Protein AF-R9I586-F1 (afdb_monomer)

Secondary structure (DSSP, 8-state):
-HHHHHHHHHHHHHTT-HHHHHHHHHHHHHHHHHHHHHHHH---------HHHHHHHHT---

Foldseek 3Di:
DLVVLQVVLVVCVVVVVPVVNVVSVLVSLVVVLQVLCCVPVVDDDDPDSDSCVSCVSSVNND

Nearest PDB structures (foldseek):
  3urz-assembly1_A  TM=5.287E-01  e=3.437E+00  Bacteroides ovatus ATCC 8483
  3urz-assembly2_B  TM=5.290E-01  e=4.895E+00  Bacteroides ovatus ATCC 8483
  2k3w-assembly1_A  TM=3.908E-01  e=8.317E+00  Homo sapiens

pLDDT: mean 83.85, std 10.07, range [57.38, 95.62]

Radius of gyration: 12.92 Å; Cα contacts (8 Å, |Δi|>4): 57; chains: 1; bounding box: 30×22×32 Å

InterPro domains:
  IPR007842 HEPN domain [PF05168] (3-57)
  IPR007842 HEPN domain [PS50910] (1-62)

Mean predicted aligned error: 5.52 Å

Sequence (62 aa):
MSDYDLETANAMLLTGRYLYVGFMCHQTIEKILKAYGTNCLMEVTLKMHSLSRLAERTGLDK

Structure (mmCIF, N/CA/C/O backbone):
data_AF-R9I586-F1
#
_entry.id   AF-R9I586-F1
#
loop_
_atom_site.group_PDB
_atom_site.id
_atom_site.type_symbol
_atom_site.label_atom_id
_atom_site.label_alt_id
_atom_site.label_comp_id
_atom_site.label_asym_id
_atom_site.label_entity_id
_atom_site.label_seq_id
_atom_site.pdbx_PDB_ins_code
_atom_site.Cartn_x
_atom_site.Cartn_y
_atom_site.Cartn_z
_atom_site.occupancy
_atom_site.B_iso_or_equiv
_atom_site.auth_seq_id
_atom_site.auth_comp_id
_atom_site.auth_asym_id
_atom_site.auth_atom_id
_atom_site.pdbx_PDB_model_num
ATOM 1 N N . MET A 1 1 ? 2.492 -9.352 -2.217 1.00 63.22 1 MET A N 1
ATOM 2 C CA . MET A 1 1 ? 2.903 -8.789 -0.905 1.00 63.22 1 MET A CA 1
ATOM 3 C C . MET A 1 1 ? 2.238 -7.437 -0.660 1.00 63.22 1 MET A C 1
ATOM 5 O O . MET A 1 1 ? 1.759 -7.245 0.441 1.00 63.22 1 MET A O 1
ATOM 9 N N . SER A 1 2 ? 2.121 -6.562 -1.668 1.00 76.06 2 SER A N 1
ATOM 10 C CA . SER A 1 2 ? 1.333 -5.314 -1.604 1.00 76.06 2 SER A CA 1
ATOM 11 C C . SER A 1 2 ? -0.142 -5.514 -1.230 1.00 76.06 2 SER A C 1
ATOM 13 O O . SER A 1 2 ? -0.681 -4.714 -0.472 1.00 76.06 2 SER A O 1
ATOM 15 N N . ASP A 1 3 ? -0.785 -6.582 -1.711 1.00 82.50 3 ASP A N 1
ATOM 16 C CA . ASP A 1 3 ? -2.185 -6.882 -1.367 1.00 82.50 3 ASP A CA 1
ATOM 17 C C . ASP A 1 3 ? -2.356 -7.174 0.124 1.00 82.50 3 ASP A C 1
ATOM 19 O O . ASP A 1 3 ? -3.267 -6.656 0.755 1.00 82.50 3 ASP A O 1
ATOM 23 N N . TYR A 1 4 ? -1.403 -7.895 0.720 1.00 85.25 4 TYR A N 1
ATOM 24 C CA . TYR A 1 4 ? -1.396 -8.171 2.156 1.00 85.25 4 TYR A CA 1
ATOM 25 C C . TYR A 1 4 ? -1.259 -6.888 2.992 1.00 85.25 4 TYR A C 1
ATOM 27 O O . TYR A 1 4 ? -1.902 -6.746 4.035 1.00 85.25 4 TYR A O 1
ATOM 35 N N . ASP A 1 5 ? -0.448 -5.927 2.535 1.00 85.81 5 ASP A N 1
ATOM 36 C CA . ASP A 1 5 ? -0.337 -4.625 3.201 1.00 85.81 5 ASP A CA 1
ATOM 37 C C . ASP A 1 5 ? -1.652 -3.838 3.114 1.00 85.81 5 ASP A C 1
ATOM 39 O O . ASP A 1 5 ? -2.062 -3.215 4.094 1.00 85.81 5 ASP A O 1
ATOM 43 N N . LEU A 1 6 ? -2.343 -3.912 1.970 1.00 88.00 6 LEU A N 1
ATOM 44 C CA . LEU A 1 6 ? -3.648 -3.281 1.762 1.00 88.00 6 LEU A CA 1
ATOM 45 C C . LEU A 1 6 ? -4.741 -3.934 2.626 1.00 88.00 6 LEU A C 1
ATOM 47 O O . LEU A 1 6 ? -5.516 -3.235 3.278 1.00 88.00 6 LEU A O 1
ATOM 51 N N . GLU A 1 7 ? -4.782 -5.265 2.688 1.00 92.06 7 GLU A N 1
ATOM 52 C CA . GLU A 1 7 ? -5.694 -6.009 3.563 1.00 92.06 7 GLU A CA 1
ATOM 53 C C . GLU A 1 7 ? -5.451 -5.666 5.038 1.00 92.06 7 GLU A C 1
ATOM 55 O O . GLU A 1 7 ? -6.395 -5.431 5.798 1.00 92.06 7 GLU A O 1
ATOM 60 N N . THR A 1 8 ? -4.183 -5.539 5.434 1.00 89.81 8 THR A N 1
ATOM 61 C CA . THR A 1 8 ? -3.808 -5.106 6.784 1.00 89.81 8 THR A CA 1
ATOM 62 C C . THR A 1 8 ? -4.245 -3.663 7.051 1.00 89.81 8 THR A C 1
ATOM 64 O O . THR A 1 8 ? -4.775 -3.378 8.127 1.00 89.81 8 THR A O 1
ATOM 67 N N . ALA A 1 9 ? -4.090 -2.756 6.079 1.00 92.25 9 ALA A N 1
ATOM 68 C CA . ALA A 1 9 ? -4.586 -1.383 6.177 1.00 92.25 9 ALA A CA 1
ATOM 69 C C . ALA A 1 9 ? -6.107 -1.357 6.398 1.00 92.25 9 ALA A C 1
ATOM 71 O O . ALA A 1 9 ? -6.593 -0.616 7.254 1.00 92.25 9 ALA A O 1
ATOM 72 N N . ASN A 1 10 ? -6.850 -2.213 5.691 1.00 92.69 10 ASN A N 1
ATOM 73 C CA . ASN A 1 10 ? -8.298 -2.332 5.838 1.00 92.69 10 ASN A CA 1
ATOM 74 C C . ASN A 1 10 ? -8.691 -2.858 7.232 1.00 92.69 10 ASN A C 1
ATOM 76 O O . ASN A 1 10 ? -9.542 -2.280 7.907 1.00 92.69 10 ASN A O 1
ATOM 80 N N . ALA A 1 11 ? -8.007 -3.890 7.734 1.00 94.44 11 ALA A N 1
ATOM 81 C CA . ALA A 1 11 ? -8.223 -4.379 9.096 1.00 94.44 11 ALA A CA 1
ATOM 82 C C . ALA A 1 11 ? -7.910 -3.305 10.159 1.00 94.44 11 ALA A C 1
ATOM 84 O O . ALA A 1 11 ? -8.618 -3.175 11.163 1.00 94.44 11 ALA A O 1
ATOM 85 N N . MET A 1 12 ? -6.864 -2.501 9.953 1.00 93.25 12 MET A N 1
ATOM 86 C CA . MET A 1 12 ? -6.516 -1.379 10.832 1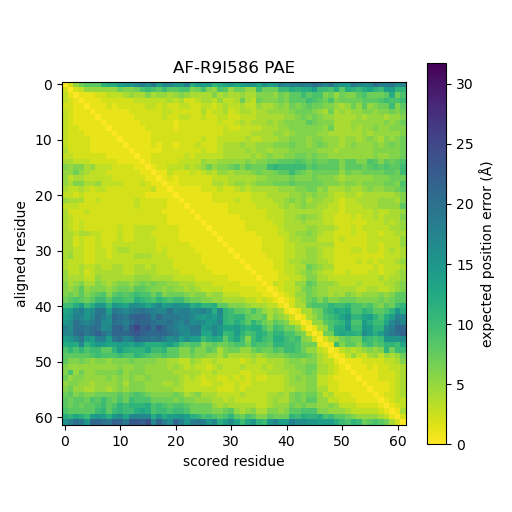.00 93.25 12 MET A CA 1
ATOM 87 C C . MET A 1 12 ? -7.554 -0.256 10.780 1.00 93.25 12 MET A C 1
ATOM 89 O O . MET A 1 12 ? -7.863 0.321 11.823 1.00 93.25 12 MET A O 1
ATOM 93 N N . LEU A 1 13 ? -8.143 -0.000 9.611 1.00 93.50 13 LEU A N 1
ATOM 94 C CA . LEU A 1 13 ? -9.228 0.961 9.439 1.00 93.50 13 LEU A CA 1
ATOM 95 C C . LEU A 1 13 ? -10.482 0.530 10.210 1.00 93.50 13 LEU A C 1
ATOM 97 O O . LEU A 1 13 ? -10.994 1.302 11.017 1.00 93.50 13 LEU A O 1
ATOM 101 N N . LEU A 1 14 ? -10.916 -0.723 10.038 1.00 95.38 14 LEU A N 1
ATOM 102 C CA . LEU A 1 14 ? -12.086 -1.287 10.729 1.00 95.38 14 LEU A CA 1
ATOM 103 C C . LEU A 1 14 ? -11.933 -1.290 12.256 1.00 95.38 14 LEU A C 1
ATOM 105 O O . LEU A 1 14 ? -12.912 -1.194 12.988 1.00 95.38 14 LEU A O 1
ATOM 109 N N . THR A 1 15 ? -10.696 -1.386 12.738 1.00 95.62 15 THR A N 1
ATOM 110 C CA . THR A 1 15 ? -10.365 -1.376 14.171 1.00 95.62 15 THR A CA 1
ATOM 111 C C . THR A 1 15 ? -10.034 0.021 14.714 1.00 95.62 15 THR A C 1
ATOM 113 O O . THR A 1 15 ? -9.628 0.137 15.868 1.00 95.62 15 THR A O 1
ATOM 116 N N . GLY A 1 16 ? -10.185 1.083 13.910 1.00 93.44 16 GLY A N 1
ATOM 117 C CA . GLY A 1 16 ? -9.974 2.478 14.325 1.00 93.44 16 GLY A CA 1
ATOM 118 C C . GLY A 1 16 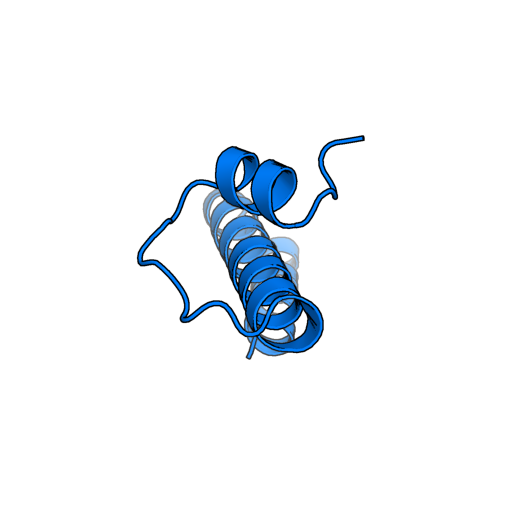? -8.507 2.887 14.526 1.00 93.44 16 GLY A C 1
ATOM 119 O O . GLY A 1 16 ? -8.219 3.922 15.125 1.00 93.44 16 GLY A O 1
ATOM 120 N N . ARG A 1 17 ? -7.549 2.096 14.031 1.00 93.81 17 ARG A N 1
ATOM 121 C CA . ARG A 1 17 ? -6.099 2.320 14.174 1.00 93.81 17 ARG A CA 1
ATOM 122 C C . ARG A 1 17 ? -5.541 3.194 13.045 1.00 93.81 17 ARG A C 1
AT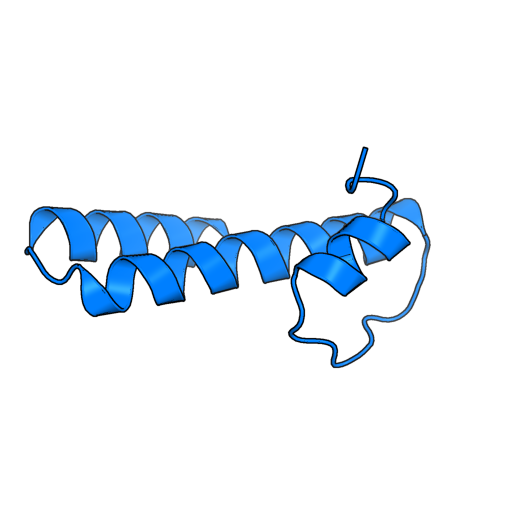OM 124 O O . ARG A 1 17 ? -4.620 2.800 12.332 1.00 93.81 17 ARG A O 1
ATOM 131 N N . TYR A 1 18 ? -6.085 4.401 12.897 1.00 90.44 18 TYR A N 1
ATOM 132 C CA . TYR A 1 18 ? -5.835 5.287 11.749 1.00 90.44 18 TYR A CA 1
ATOM 133 C C . TYR A 1 18 ? -4.364 5.672 11.531 1.00 90.44 18 TYR A C 1
ATOM 135 O O . TYR A 1 18 ? -3.931 5.782 10.386 1.00 90.44 18 TYR A O 1
ATOM 143 N N . LEU A 1 19 ? -3.575 5.816 12.604 1.00 90.31 19 LEU A N 1
ATOM 144 C CA . LEU A 1 19 ? -2.142 6.129 12.504 1.00 90.31 19 LEU A CA 1
ATOM 145 C C . LEU A 1 19 ? -1.386 5.093 11.655 1.00 90.31 19 LEU A C 1
ATOM 147 O O . LEU A 1 19 ? -0.503 5.441 10.875 1.00 90.31 19 LEU A O 1
ATOM 151 N N . TYR A 1 20 ? -1.758 3.820 11.783 1.00 91.31 20 TYR A N 1
ATOM 152 C CA . TYR A 1 20 ? -1.107 2.727 11.069 1.00 91.31 20 TYR A CA 1
ATOM 153 C C . TYR A 1 20 ? -1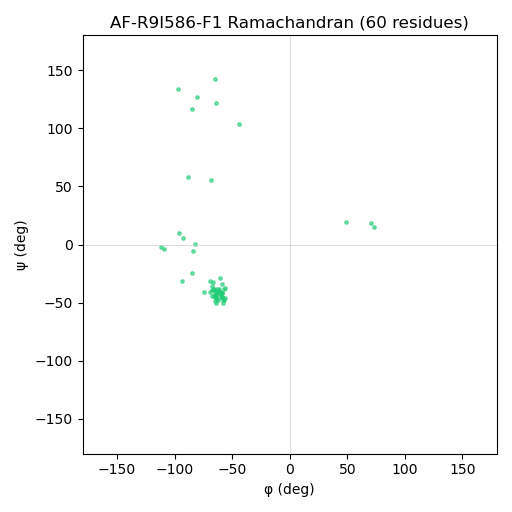.668 2.530 9.659 1.00 91.31 20 TYR A C 1
ATOM 155 O O . TYR A 1 20 ? -0.937 2.073 8.784 1.00 91.31 20 TYR A O 1
ATOM 163 N N . VAL A 1 21 ? -2.916 2.941 9.403 1.00 92.31 21 VAL A N 1
ATOM 164 C CA . VAL A 1 21 ? -3.522 2.891 8.061 1.00 92.31 21 VAL A CA 1
ATOM 165 C C . VAL A 1 21 ? -2.669 3.671 7.061 1.00 92.31 21 VAL A C 1
ATOM 167 O O . VAL A 1 21 ? -2.319 3.138 6.012 1.00 92.31 21 VAL A O 1
ATOM 170 N N . GLY A 1 22 ? -2.257 4.896 7.410 1.00 91.50 22 GLY A N 1
ATOM 171 C CA . GLY A 1 22 ? -1.405 5.712 6.539 1.00 91.50 22 GLY A CA 1
ATOM 172 C C . GLY A 1 22 ? -0.062 5.046 6.221 1.00 91.50 22 GLY A C 1
ATOM 173 O O . GLY A 1 22 ? 0.373 5.041 5.071 1.00 91.50 22 GLY A O 1
ATOM 174 N N . PHE A 1 23 ? 0.564 4.421 7.222 1.00 91.19 23 PHE A N 1
ATOM 175 C CA . PHE A 1 23 ? 1.824 3.697 7.048 1.00 91.19 23 PHE A CA 1
ATOM 176 C C . PHE A 1 23 ? 1.677 2.469 6.139 1.00 91.19 23 PHE A C 1
ATOM 178 O O . PHE A 1 23 ? 2.510 2.259 5.256 1.00 91.19 23 PHE A O 1
ATOM 185 N N . MET A 1 24 ? 0.607 1.689 6.314 1.00 92.38 24 MET A N 1
ATOM 186 C CA . MET A 1 24 ? 0.342 0.523 5.470 1.00 92.38 24 MET A CA 1
ATOM 187 C C . MET A 1 24 ? 0.061 0.939 4.021 1.00 92.38 24 MET A C 1
ATOM 189 O O . MET A 1 24 ? 0.689 0.404 3.112 1.00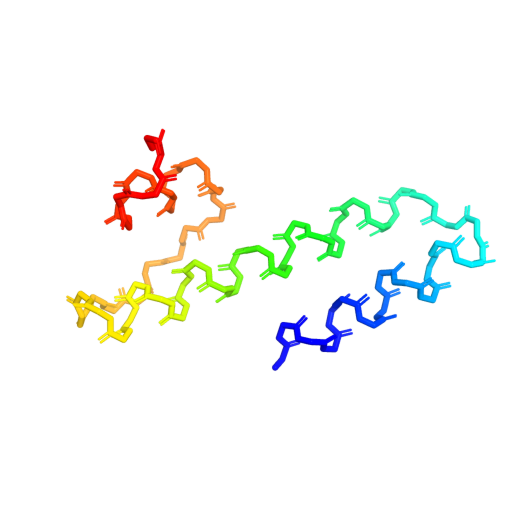 92.38 24 MET A O 1
ATOM 193 N N . CYS A 1 25 ? -0.770 1.965 3.800 1.00 91.75 25 CYS A N 1
ATOM 194 C CA . CYS A 1 25 ? -1.014 2.511 2.461 1.00 91.75 25 CYS A CA 1
ATOM 195 C C . CYS A 1 25 ? 0.279 3.005 1.793 1.00 91.75 25 CYS A C 1
ATOM 197 O O . CYS A 1 25 ? 0.509 2.732 0.615 1.00 91.75 25 CYS A O 1
ATOM 199 N N . HIS A 1 26 ? 1.152 3.684 2.544 1.00 91.31 26 HIS A N 1
ATOM 200 C CA . HIS A 1 26 ? 2.452 4.122 2.036 1.00 91.31 26 HIS A CA 1
ATOM 201 C C . HIS A 1 26 ? 3.309 2.935 1.565 1.00 91.31 26 HIS A C 1
ATOM 203 O O . HIS A 1 26 ? 3.864 2.981 0.467 1.00 91.31 26 HIS A O 1
ATOM 209 N N . GLN A 1 27 ? 3.387 1.848 2.346 1.00 89.06 27 GLN A N 1
ATOM 210 C CA . GLN A 1 27 ? 4.112 0.638 1.936 1.00 89.06 27 GLN A CA 1
ATOM 211 C C . GLN A 1 27 ? 3.507 -0.032 0.700 1.00 89.06 27 GLN A C 1
ATOM 213 O O . GLN A 1 27 ? 4.261 -0.473 -0.171 1.00 89.06 27 GLN A O 1
ATOM 218 N N . THR A 1 28 ? 2.177 -0.102 0.608 1.00 92.12 28 THR A N 1
ATOM 219 C CA . THR A 1 28 ? 1.486 -0.666 -0.557 1.00 92.12 28 THR A CA 1
ATOM 220 C C . THR A 1 28 ? 1.887 0.079 -1.830 1.00 92.12 28 THR A C 1
ATOM 222 O O . THR A 1 28 ? 2.327 -0.552 -2.793 1.00 92.12 28 THR A O 1
ATOM 225 N N . ILE A 1 29 ? 1.812 1.415 -1.820 1.00 90.31 29 ILE A N 1
ATOM 226 C CA . ILE A 1 29 ? 2.176 2.254 -2.973 1.00 90.31 29 ILE A CA 1
ATOM 227 C C . ILE A 1 29 ? 3.668 2.097 -3.300 1.00 90.31 29 ILE A C 1
ATOM 229 O O . ILE A 1 29 ? 4.027 1.916 -4.463 1.00 90.31 29 ILE A O 1
ATOM 233 N N . GLU A 1 30 ? 4.543 2.093 -2.289 1.00 89.25 30 GLU A N 1
ATOM 234 C CA . GLU A 1 30 ? 5.989 1.932 -2.483 1.00 89.25 30 GLU A CA 1
ATOM 235 C C . GLU A 1 30 ? 6.325 0.606 -3.189 1.00 89.25 30 GLU A C 1
ATOM 237 O O . GLU A 1 30 ? 7.118 0.582 -4.135 1.00 89.25 30 GLU A O 1
ATOM 242 N N . LYS A 1 31 ? 5.705 -0.500 -2.759 1.00 87.62 31 LYS A N 1
ATOM 243 C CA . LYS A 1 31 ? 5.921 -1.832 -3.344 1.00 87.62 31 LYS A CA 1
ATOM 244 C C . LYS A 1 31 ? 5.387 -1.916 -4.774 1.00 87.62 31 LYS A C 1
ATOM 246 O O . LYS A 1 31 ? 6.060 -2.504 -5.619 1.00 87.62 31 LYS A O 1
ATOM 251 N N . ILE A 1 32 ? 4.236 -1.302 -5.059 1.00 88.88 32 ILE A N 1
ATOM 252 C CA . ILE A 1 32 ? 3.661 -1.256 -6.412 1.00 88.88 32 ILE A CA 1
ATOM 253 C C . ILE A 1 32 ? 4.569 -0.468 -7.360 1.00 88.88 32 ILE A C 1
ATOM 255 O O . ILE A 1 32 ? 4.920 -0.979 -8.420 1.00 88.88 32 ILE A O 1
ATOM 259 N N . LEU A 1 33 ? 5.013 0.731 -6.969 1.00 87.25 33 LEU A N 1
ATOM 260 C CA . LEU A 1 33 ? 5.903 1.550 -7.800 1.00 87.25 33 LEU A CA 1
ATOM 261 C C . LEU A 1 33 ? 7.240 0.848 -8.071 1.00 87.25 33 LEU A C 1
ATOM 263 O O . LEU A 1 33 ? 7.741 0.881 -9.194 1.00 87.25 33 LEU A O 1
ATOM 267 N N . LYS A 1 34 ? 7.802 0.162 -7.067 1.00 86.31 34 LYS A N 1
ATOM 268 C CA . LYS A 1 34 ? 9.020 -0.647 -7.230 1.00 86.31 34 LYS A CA 1
ATOM 269 C C . LYS A 1 34 ? 8.806 -1.818 -8.188 1.00 86.31 34 LYS A C 1
ATOM 271 O O . LYS A 1 34 ? 9.627 -2.022 -9.076 1.00 86.31 34 LYS A O 1
ATOM 276 N N . ALA A 1 35 ? 7.702 -2.551 -8.041 1.00 87.38 35 ALA A N 1
ATOM 277 C CA . ALA A 1 35 ? 7.364 -3.653 -8.937 1.00 87.38 35 ALA A CA 1
ATOM 278 C C . ALA A 1 35 ? 7.154 -3.169 -10.380 1.00 87.38 35 ALA A C 1
ATOM 280 O O . ALA A 1 35 ? 7.641 -3.802 -11.315 1.00 87.38 35 ALA A O 1
ATOM 281 N N . TYR A 1 36 ? 6.475 -2.036 -10.564 1.00 86.38 36 TYR A N 1
ATOM 282 C CA . TYR A 1 36 ? 6.294 -1.415 -11.873 1.00 86.38 36 TYR A CA 1
ATOM 283 C C . TYR A 1 36 ? 7.639 -1.008 -12.491 1.00 86.38 36 TYR A C 1
ATOM 285 O O . TYR A 1 36 ? 7.931 -1.385 -13.622 1.00 86.38 36 TYR A O 1
ATOM 293 N N . GLY A 1 37 ? 8.505 -0.333 -11.729 1.00 84.19 37 GLY A N 1
ATOM 294 C CA . GLY A 1 37 ? 9.839 0.050 -12.192 1.00 84.19 37 GLY A CA 1
ATOM 295 C C . GLY A 1 37 ? 10.703 -1.147 -12.600 1.00 84.19 37 GLY A C 1
ATOM 296 O O . GLY A 1 37 ? 11.298 -1.136 -13.674 1.00 84.19 37 GLY A O 1
ATOM 297 N N . THR A 1 38 ? 10.729 -2.221 -11.809 1.00 83.25 38 THR A N 1
ATOM 298 C CA . THR A 1 38 ? 11.504 -3.423 -12.162 1.00 83.25 38 THR A CA 1
ATOM 299 C C . THR A 1 38 ? 10.957 -4.133 -13.401 1.00 83.25 38 THR A C 1
ATOM 301 O O . THR A 1 38 ? 11.748 -4.593 -14.221 1.00 83.25 38 THR A O 1
ATOM 304 N N . ASN A 1 39 ? 9.632 -4.196 -13.575 1.00 82.81 39 ASN A N 1
ATOM 305 C CA . ASN A 1 39 ? 9.027 -4.844 -14.743 1.00 82.81 39 ASN A CA 1
ATOM 306 C C . ASN A 1 39 ? 9.163 -4.015 -16.030 1.00 82.81 39 ASN A C 1
ATOM 308 O O . ASN A 1 39 ? 9.422 -4.582 -17.087 1.00 82.81 39 ASN A O 1
ATOM 312 N N . CYS A 1 40 ? 8.987 -2.692 -15.962 1.00 79.56 40 CYS A N 1
ATOM 313 C CA . CYS A 1 40 ? 8.950 -1.837 -17.152 1.00 79.56 40 CYS A CA 1
ATOM 314 C C . CYS A 1 40 ? 10.308 -1.232 -17.524 1.00 79.56 40 CYS A C 1
ATOM 316 O O . CYS A 1 40 ? 10.563 -1.009 -18.703 1.00 79.56 40 CYS A O 1
ATOM 318 N N . LEU A 1 41 ? 11.175 -0.952 -16.546 1.00 72.25 41 LEU A N 1
ATOM 319 C CA . LEU A 1 41 ? 12.436 -0.231 -16.765 1.00 72.25 41 LEU A CA 1
ATOM 320 C C . LEU A 1 41 ? 13.673 -1.131 -16.623 1.00 72.25 41 LEU A C 1
ATOM 322 O O . LEU A 1 41 ? 14.784 -0.650 -16.828 1.00 72.25 41 LEU A O 1
ATOM 326 N N . MET A 1 42 ? 13.508 -2.413 -16.247 1.00 66.94 42 MET A N 1
ATOM 327 C CA . MET A 1 42 ? 14.601 -3.345 -15.896 1.00 66.94 42 MET A CA 1
ATOM 328 C C . MET A 1 42 ? 15.617 -2.754 -14.892 1.00 66.94 42 MET A C 1
ATOM 330 O O . MET A 1 42 ? 16.741 -3.240 -14.76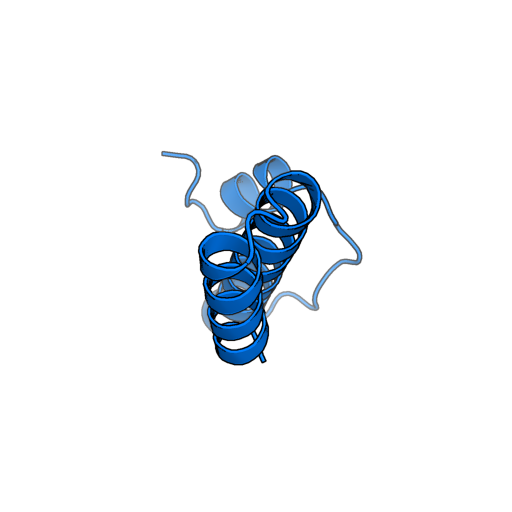2 1.00 66.94 42 MET A O 1
ATOM 334 N N . GLU A 1 43 ? 15.230 -1.706 -14.159 1.00 65.00 43 GLU A N 1
ATOM 335 C CA . GLU A 1 43 ? 16.087 -1.029 -13.193 1.00 65.00 43 GLU A CA 1
ATOM 336 C C . GLU A 1 43 ? 16.093 -1.847 -11.892 1.00 65.00 43 GLU A C 1
ATOM 338 O O . GLU A 1 43 ? 15.041 -2.175 -11.327 1.00 65.00 43 GLU A O 1
ATOM 343 N N . VAL A 1 44 ? 17.287 -2.196 -11.400 1.00 59.22 44 VAL A N 1
ATOM 344 C CA . VAL A 1 44 ? 17.443 -2.857 -10.099 1.00 59.22 44 VAL A CA 1
ATOM 345 C C . VAL A 1 44 ? 16.959 -1.893 -9.024 1.00 59.22 44 VAL A C 1
ATOM 347 O O . VAL A 1 44 ? 17.479 -0.785 -8.898 1.00 59.22 44 VAL A O 1
ATOM 350 N N . THR A 1 45 ? 15.964 -2.327 -8.248 1.00 60.06 45 THR A N 1
ATOM 351 C CA . THR A 1 45 ? 15.342 -1.565 -7.159 1.00 60.06 45 THR A CA 1
ATOM 352 C C . THR A 1 45 ? 16.385 -0.859 -6.299 1.00 60.06 45 THR A C 1
ATOM 354 O O . THR A 1 45 ? 17.043 -1.464 -5.451 1.00 60.06 45 THR A O 1
ATOM 357 N N . LEU A 1 46 ? 16.513 0.451 -6.492 1.00 58.81 46 LEU A N 1
ATOM 358 C CA . LEU A 1 46 ? 17.252 1.312 -5.583 1.00 58.81 46 LEU A CA 1
ATOM 359 C C . LEU A 1 46 ? 16.525 1.324 -4.234 1.00 58.81 46 LEU A C 1
ATOM 361 O O . LEU A 1 46 ? 15.292 1.334 -4.182 1.00 58.81 46 LEU A O 1
ATOM 365 N N . LYS A 1 47 ? 17.289 1.342 -3.133 1.00 64.62 47 LYS A N 1
ATOM 366 C CA . LYS A 1 47 ? 16.794 1.508 -1.752 1.00 64.62 47 LYS A CA 1
ATOM 367 C C . LYS A 1 47 ? 16.238 2.925 -1.532 1.00 64.62 47 LYS A C 1
ATOM 369 O O . LYS A 1 47 ? 16.705 3.670 -0.677 1.00 64.62 47 LYS A O 1
ATOM 374 N N . MET A 1 48 ? 15.285 3.337 -2.358 1.00 68.62 48 MET A N 1
ATOM 3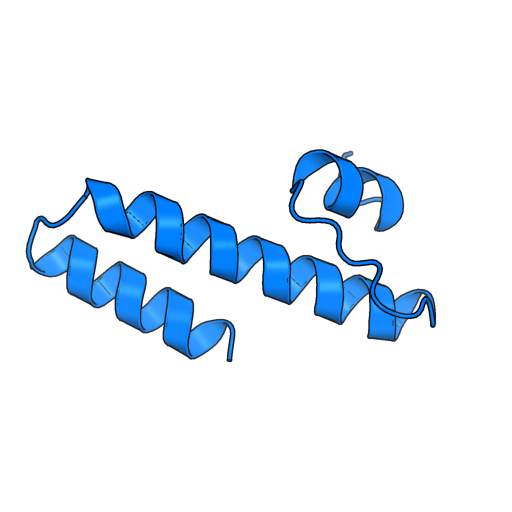75 C CA . MET A 1 48 ? 14.545 4.578 -2.206 1.00 68.62 48 MET A CA 1
ATOM 376 C C . MET A 1 48 ? 13.217 4.283 -1.521 1.00 68.62 48 MET A C 1
ATOM 378 O O . MET A 1 48 ? 12.511 3.339 -1.881 1.00 68.62 48 MET A O 1
ATOM 382 N N . HIS A 1 49 ? 12.913 5.115 -0.531 1.00 75.31 49 HIS A N 1
ATOM 383 C CA . HIS A 1 49 ? 11.677 5.073 0.251 1.00 75.31 49 HIS A CA 1
ATOM 384 C C . HIS A 1 49 ? 10.764 6.279 -0.007 1.00 75.31 49 HIS A C 1
ATOM 386 O O . HIS A 1 49 ? 9.683 6.387 0.554 1.00 75.31 49 HIS A O 1
ATOM 392 N N . SER A 1 50 ? 11.203 7.219 -0.851 1.00 84.56 50 SER A N 1
ATOM 393 C CA . SER A 1 50 ? 10.407 8.391 -1.215 1.00 84.56 50 SER A CA 1
ATOM 394 C C . SER A 1 50 ? 9.466 8.042 -2.366 1.00 84.56 50 SER A C 1
ATOM 396 O O . SER A 1 50 ? 9.934 7.751 -3.469 1.00 84.56 50 SER A O 1
ATOM 398 N N . LEU A 1 51 ? 8.154 8.110 -2.116 1.00 85.00 51 LEU A N 1
ATOM 399 C CA . LEU A 1 51 ? 7.127 7.891 -3.139 1.00 85.00 51 LEU A CA 1
ATOM 400 C C . LEU A 1 51 ? 7.250 8.878 -4.300 1.00 85.00 51 LEU A C 1
ATOM 402 O O . LEU A 1 51 ? 7.179 8.459 -5.447 1.00 85.00 51 LEU A O 1
ATOM 406 N N . SER A 1 52 ? 7.508 10.158 -4.019 1.00 86.38 52 SER A N 1
ATOM 407 C CA . SER A 1 52 ? 7.652 11.197 -5.047 1.00 86.38 52 SER A CA 1
ATOM 408 C C . SER A 1 52 ? 8.768 10.863 -6.040 1.00 86.38 52 SER A C 1
ATOM 410 O O . SER A 1 52 ? 8.539 10.844 -7.243 1.00 86.38 52 SER A O 1
ATOM 412 N N . ARG A 1 53 ? 9.952 10.467 -5.546 1.00 84.44 53 ARG A N 1
ATOM 413 C CA . ARG A 1 53 ? 11.066 10.056 -6.421 1.00 84.44 53 ARG A CA 1
ATOM 414 C C . ARG A 1 53 ? 10.783 8.764 -7.187 1.00 84.44 53 ARG A C 1
ATOM 416 O O . ARG A 1 53 ? 11.309 8.581 -8.283 1.00 84.44 53 ARG A O 1
ATOM 423 N N . LEU A 1 54 ? 10.013 7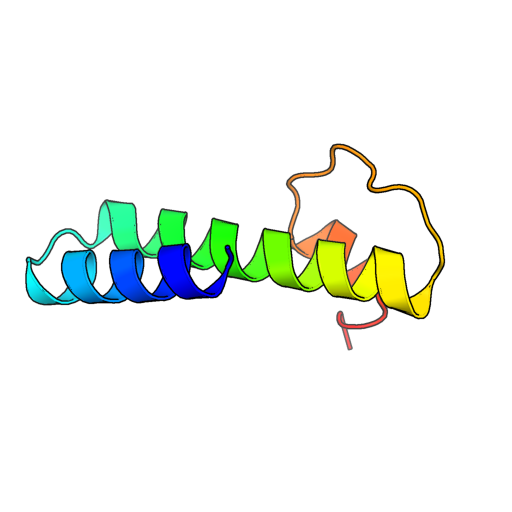.844 -6.603 1.00 83.88 54 LEU A N 1
ATOM 424 C CA . LEU A 1 54 ? 9.586 6.624 -7.291 1.00 83.88 54 LEU A CA 1
ATOM 425 C C . LEU A 1 54 ? 8.583 6.946 -8.410 1.00 83.88 54 LEU A C 1
ATOM 427 O O . LEU A 1 54 ? 8.713 6.395 -9.500 1.00 83.88 54 LEU A O 1
ATOM 431 N N . ALA A 1 55 ? 7.640 7.860 -8.176 1.00 85.44 55 ALA A N 1
ATOM 432 C CA . ALA A 1 55 ? 6.673 8.315 -9.174 1.00 85.44 55 ALA A CA 1
ATOM 433 C C . ALA A 1 55 ? 7.363 9.025 -10.353 1.00 85.44 55 ALA A C 1
ATOM 435 O O . ALA A 1 55 ? 7.141 8.644 -11.498 1.00 85.44 55 ALA A O 1
ATOM 436 N N . GLU A 1 56 ? 8.288 9.953 -10.081 1.00 86.44 56 GLU A N 1
ATOM 437 C CA . GLU A 1 56 ? 9.078 10.643 -11.118 1.00 86.44 56 GLU A CA 1
ATOM 438 C C . GLU A 1 56 ? 9.843 9.658 -12.015 1.00 86.44 56 GLU A C 1
ATOM 440 O O . GLU A 1 56 ? 9.824 9.754 -13.240 1.00 86.44 56 GLU A O 1
ATOM 445 N N . ARG A 1 57 ? 10.505 8.661 -11.416 1.00 81.44 57 ARG A N 1
ATOM 446 C CA . ARG A 1 57 ? 11.287 7.662 -12.166 1.00 81.44 57 ARG A CA 1
ATOM 447 C C . ARG A 1 57 ? 10.437 6.711 -12.987 1.00 81.44 57 ARG A C 1
ATOM 449 O O . ARG A 1 57 ? 10.884 6.232 -14.023 1.00 81.44 57 ARG A O 1
ATOM 456 N N . THR A 1 58 ? 9.238 6.416 -12.506 1.00 82.25 58 THR A N 1
ATOM 457 C CA . THR A 1 58 ? 8.281 5.565 -13.216 1.00 82.25 58 THR A CA 1
ATOM 458 C C . THR A 1 58 ? 7.468 6.344 -14.251 1.00 82.25 58 THR A C 1
ATOM 460 O O . THR A 1 58 ? 6.733 5.730 -15.020 1.00 82.25 58 THR A O 1
ATOM 463 N N . GLY A 1 59 ? 7.624 7.674 -14.309 1.00 83.50 59 GLY A N 1
ATOM 464 C CA . GLY A 1 59 ? 6.859 8.559 -15.186 1.00 83.50 59 GLY A CA 1
ATOM 465 C C . GLY A 1 59 ? 5.391 8.706 -14.776 1.00 83.50 59 GLY A C 1
ATOM 466 O O . GLY A 1 59 ? 4.574 9.098 -15.603 1.00 83.50 59 GLY A O 1
ATOM 467 N N . LEU A 1 60 ? 5.059 8.366 -13.526 1.00 81.50 60 LEU A N 1
ATOM 468 C CA . LEU A 1 60 ? 3.710 8.403 -12.951 1.00 81.50 60 LEU A CA 1
ATOM 469 C C . LEU A 1 60 ? 3.437 9.697 -12.159 1.00 81.50 60 LEU A C 1
ATOM 471 O O . LEU A 1 60 ? 2.441 9.773 -11.445 1.00 81.50 60 LEU A O 1
ATOM 475 N N . ASP A 1 61 ? 4.316 10.702 -12.238 1.00 8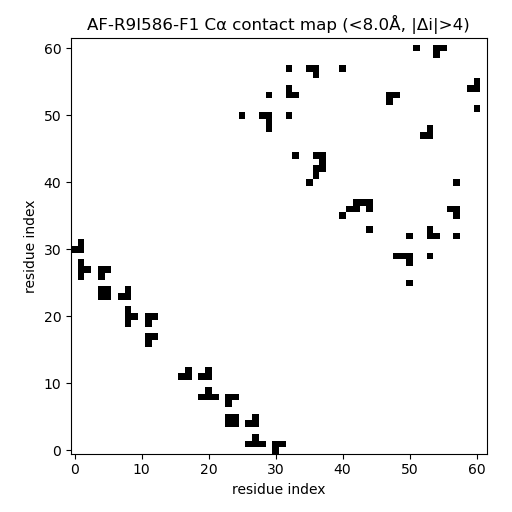1.62 61 ASP A N 1
ATOM 476 C CA . ASP A 1 61 ? 4.148 11.997 -11.561 1.00 81.62 61 ASP A CA 1
ATOM 477 C C . ASP A 1 61 ? 3.247 12.997 -12.317 1.00 81.62 61 ASP A C 1
ATOM 479 O O . ASP A 1 61 ? 3.044 14.109 -11.830 1.00 81.62 61 ASP A O 1
ATOM 483 N N . LYS A 1 62 ? 2.710 12.613 -13.484 1.00 57.38 62 LYS A N 1
ATOM 484 C CA . LYS A 1 62 ? 1.975 13.486 -14.416 1.00 57.38 62 LYS A CA 1
ATOM 485 C C . LYS A 1 62 ? 0.491 13.170 -14.518 1.00 57.38 62 LYS A C 1
ATOM 487 O O . LYS A 1 62 ? 0.146 11.970 -14.582 1.00 57.38 62 LYS A O 1
#

Solvent-accessible surface area (backbone atoms only — not comparable to full-atom values): 3550 Å² total; per-residue (Å²): 111,44,63,59,31,45,53,49,22,48,56,28,50,78,69,68,40,56,81,54,23,58,55,27,49,52,51,23,53,48,48,48,49,48,52,50,34,38,74,77,66,70,44,78,83,66,98,71,86,53,59,68,64,46,26,55,73,62,64,64,73,117

Organism: NCBI:txid1235787